Protein AF-A0A392Q0L7-F1 (afdb_monomer)

Secondary structure (DSSP, 8-state):
---S--TTSS---SB-HHHHTSPPPTTTTS---PPPB-SSS-HHHHHHHHHHHHHHTT--HHHHHHHGGGGB-HHHHHHHHHSPTT-B-SHHHHHHHHHHHHHHHHT---------PPP------------GGGHHHHSSSSS--

Sequence (145 aa):
HRSPWSDEDYPRGPLSRRIQGVPLPMGLEKQPPMEVYDGSSDPDKHLENIEAMLNYRGIQGEVKCKLFPTTLRKCAMNWYKSLPPKSINSWSDLCHQFTTHFTASRRQPKPRPQSKLPSKRRKSHFVTILSDSTLRLYKSEQMIG

Foldseek 3Di:
DDPPPDVPPDPQFQAAPVLVPDDADPPCPPVDPQAADALPDQLVVSLVSLCVVCVVVVHAFSNSVVCVLVRYDHVRVVVRRPHDRNQDHTSVSVSVVRCVVSVVVVPDDPPDPPDDDDDDDDDDDDDDDDDPVVVVVVPVVPPPD

pLDDT: mean 73.12, std 20.38, range [33.78, 95.81]

Organism: NCBI:txid97028

Structure (mmCIF, N/CA/C/O backbone):
data_AF-A0A392Q0L7-F1
#
_entry.id   AF-A0A392Q0L7-F1
#
loop_
_atom_site.group_PDB
_atom_site.id
_atom_site.type_symbol
_atom_site.label_atom_id
_atom_site.label_alt_id
_atom_site.label_comp_id
_atom_site.label_asym_id
_atom_site.label_entity_id
_atom_site.label_seq_id
_atom_site.pdbx_PDB_ins_code
_atom_site.Cartn_x
_atom_site.Cartn_y
_atom_site.Cartn_z
_atom_site.occupancy
_atom_site.B_iso_or_equiv
_atom_site.auth_seq_id
_atom_site.auth_comp_id
_atom_site.auth_asym_id
_atom_site.auth_atom_id
_atom_site.pdbx_PDB_model_num
ATOM 1 N N . HIS A 1 1 ? -28.743 17.419 -8.303 1.00 35.38 1 HIS A N 1
ATOM 2 C CA . HIS A 1 1 ? -27.277 17.238 -8.319 1.00 35.38 1 HIS A CA 1
ATOM 3 C C . HIS A 1 1 ? -26.966 15.903 -7.642 1.00 35.38 1 HIS A C 1
ATOM 5 O O . HIS A 1 1 ? -27.099 15.815 -6.429 1.00 35.38 1 HIS A O 1
ATOM 11 N N . ARG A 1 2 ? -26.677 14.834 -8.398 1.00 37.91 2 ARG A N 1
ATOM 12 C CA . ARG A 1 2 ? -26.257 13.536 -7.834 1.00 37.91 2 ARG A CA 1
ATOM 13 C C . ARG A 1 2 ? -24.742 13.477 -7.992 1.00 37.91 2 ARG A C 1
ATOM 15 O O . ARG A 1 2 ? -24.255 13.643 -9.107 1.00 37.91 2 ARG A O 1
ATOM 22 N N . SER A 1 3 ? -24.015 13.370 -6.884 1.00 33.78 3 SER A N 1
ATOM 23 C CA . SER A 1 3 ? -22.555 13.256 -6.914 1.00 33.78 3 SER A CA 1
ATOM 24 C C . SER A 1 3 ? -22.170 12.055 -7.799 1.00 33.78 3 SER A C 1
ATOM 26 O O . SER A 1 3 ? -22.769 10.992 -7.620 1.00 33.78 3 SER A O 1
ATOM 28 N N . PRO A 1 4 ? -21.221 12.183 -8.748 1.00 46.22 4 PRO A N 1
ATOM 29 C CA . PRO A 1 4 ? -20.812 11.082 -9.634 1.00 46.22 4 PRO A CA 1
ATOM 30 C C . PRO A 1 4 ? -20.218 9.878 -8.893 1.00 46.22 4 PRO A C 1
ATOM 32 O O . PRO A 1 4 ? -20.072 8.801 -9.459 1.00 46.22 4 PRO A O 1
ATOM 35 N N . TRP A 1 5 ? -19.901 10.050 -7.613 1.00 43.19 5 TRP A N 1
ATOM 36 C CA . TRP A 1 5 ? -19.412 9.015 -6.715 1.00 43.19 5 TRP A CA 1
ATOM 37 C C . TRP A 1 5 ? -20.605 8.372 -6.011 1.00 43.19 5 TRP A C 1
ATOM 39 O O . TRP A 1 5 ? -20.839 8.583 -4.826 1.00 43.19 5 TRP A O 1
ATOM 49 N N . SER A 1 6 ? -21.433 7.668 -6.780 1.00 39.81 6 SER A N 1
ATOM 50 C CA . SER A 1 6 ? -22.451 6.803 -6.187 1.00 39.81 6 SER A CA 1
ATOM 51 C C . SER A 1 6 ? -21.723 5.640 -5.508 1.00 39.81 6 SER A C 1
ATOM 53 O O . SER A 1 6 ? -21.007 4.899 -6.176 1.00 39.81 6 SER A O 1
ATOM 55 N N . ASP A 1 7 ? -21.899 5.496 -4.193 1.00 48.19 7 ASP A N 1
ATOM 56 C CA . ASP A 1 7 ? -21.337 4.441 -3.326 1.00 48.19 7 ASP A CA 1
ATOM 57 C C . ASP A 1 7 ? -21.691 2.992 -3.746 1.00 48.19 7 ASP A C 1
ATOM 59 O O . ASP A 1 7 ? -21.299 2.034 -3.084 1.00 48.19 7 ASP A O 1
ATOM 63 N N . GLU A 1 8 ? -22.410 2.802 -4.851 1.00 48.75 8 GLU A N 1
ATOM 64 C CA . GLU A 1 8 ? -23.075 1.545 -5.208 1.00 48.75 8 GLU A CA 1
ATOM 65 C C . GLU A 1 8 ? -22.301 0.656 -6.197 1.00 48.75 8 GLU A C 1
ATOM 67 O O . GLU A 1 8 ? -22.688 -0.490 -6.387 1.00 48.75 8 GLU A O 1
ATOM 72 N N . ASP A 1 9 ? -21.183 1.115 -6.774 1.00 43.97 9 ASP A N 1
ATOM 73 C CA . ASP A 1 9 ? -20.437 0.334 -7.785 1.00 43.97 9 ASP A CA 1
ATOM 74 C C . ASP A 1 9 ? -18.925 0.217 -7.534 1.00 43.97 9 ASP A C 1
ATOM 76 O O . ASP A 1 9 ? -18.191 -0.299 -8.380 1.00 43.97 9 ASP A O 1
ATOM 80 N N . TYR A 1 10 ? -18.413 0.635 -6.368 1.00 49.88 10 TYR A N 1
ATOM 81 C CA . TYR A 1 10 ? -17.047 0.246 -6.012 1.00 49.88 10 TYR A CA 1
ATOM 82 C C . TYR A 1 10 ? -17.073 -1.217 -5.550 1.00 49.88 10 TYR A C 1
ATOM 84 O O . TYR A 1 10 ? -17.628 -1.497 -4.480 1.00 49.88 10 TYR A O 1
ATOM 92 N N . PRO A 1 11 ? -16.479 -2.174 -6.296 1.00 54.62 11 PRO A N 1
ATOM 93 C CA . PRO A 1 11 ? -16.294 -3.518 -5.773 1.00 54.62 11 PRO A CA 1
ATOM 94 C C . PRO A 1 11 ? -15.613 -3.369 -4.421 1.00 54.62 11 PRO A C 1
ATOM 96 O O . PRO A 1 11 ? -14.603 -2.669 -4.320 1.00 54.62 11 PRO A O 1
ATOM 99 N N . ARG A 1 12 ? -16.229 -3.945 -3.377 1.00 68.44 12 ARG A N 1
ATOM 100 C CA . ARG A 1 12 ? -15.747 -3.879 -1.991 1.00 68.44 12 ARG A CA 1
ATOM 101 C C . ARG A 1 12 ? -14.224 -3.992 -2.009 1.00 68.44 12 ARG A C 1
ATOM 103 O O . ARG A 1 12 ? -13.713 -5.059 -2.330 1.00 68.44 12 ARG A O 1
ATOM 110 N N . GLY A 1 13 ? -13.528 -2.886 -1.741 1.00 82.69 13 GLY A N 1
ATOM 111 C CA . GLY A 1 13 ? -12.075 -2.834 -1.872 1.00 82.69 13 GLY A CA 1
ATOM 112 C C . GLY A 1 13 ? -11.388 -3.888 -0.996 1.00 82.69 13 GLY A C 1
ATOM 113 O O . GLY A 1 13 ? -12.027 -4.525 -0.149 1.00 82.69 13 GLY A O 1
ATOM 114 N N . PRO A 1 14 ? -10.069 -4.068 -1.136 1.00 90.81 14 PRO A N 1
ATOM 115 C CA . PRO A 1 14 ? -9.363 -5.120 -0.409 1.00 90.81 14 PRO A CA 1
ATOM 116 C C . PRO A 1 14 ? -9.354 -4.902 1.110 1.00 90.81 14 PRO A C 1
ATOM 118 O O . PRO A 1 14 ? -9.134 -5.838 1.870 1.00 90.81 14 PRO A O 1
ATOM 121 N N . LEU A 1 15 ? -9.657 -3.692 1.585 1.00 91.75 15 LEU A N 1
ATOM 122 C CA . LEU A 1 15 ? -9.783 -3.391 3.010 1.00 91.75 15 LEU A CA 1
ATOM 123 C C . LEU A 1 15 ? -11.046 -4.008 3.623 1.00 91.75 15 LEU A C 1
ATOM 125 O O . LEU A 1 15 ? -12.146 -3.891 3.081 1.00 91.75 15 LEU A O 1
ATOM 129 N N . SER A 1 16 ? -10.903 -4.605 4.804 1.00 91.75 16 SER A N 1
ATOM 130 C CA . SER A 1 16 ? -12.027 -5.068 5.622 1.00 91.75 16 SER A CA 1
ATOM 131 C C . SER A 1 16 ? -12.945 -3.920 6.073 1.00 91.75 16 SER A C 1
ATOM 133 O O . SER A 1 16 ? -12.534 -2.761 6.165 1.00 91.75 16 SER A O 1
ATOM 135 N N . ARG A 1 17 ? -14.198 -4.247 6.432 1.00 88.31 17 ARG A N 1
ATOM 136 C CA . ARG A 1 17 ? -15.181 -3.260 6.929 1.00 88.31 17 ARG A CA 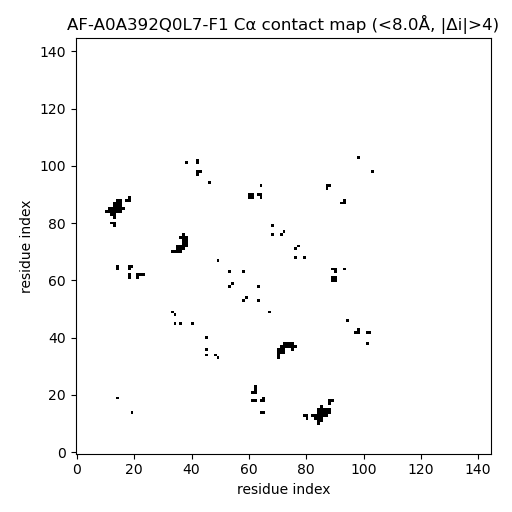1
ATOM 137 C C . ARG A 1 17 ? -14.668 -2.508 8.165 1.00 88.31 17 ARG A C 1
ATOM 139 O O . ARG A 1 17 ? -14.923 -1.314 8.285 1.00 88.31 17 ARG A O 1
ATOM 146 N N . ARG A 1 18 ? -13.921 -3.194 9.044 1.00 89.19 18 ARG A N 1
ATOM 147 C CA . ARG A 1 18 ? -13.316 -2.596 10.245 1.00 89.19 18 ARG A CA 1
ATOM 148 C C . ARG A 1 18 ? -12.392 -1.442 9.871 1.00 89.19 18 ARG A C 1
ATOM 150 O O . ARG A 1 18 ? -12.534 -0.363 10.421 1.00 89.19 18 ARG A O 1
ATOM 157 N N . ILE A 1 19 ? -11.508 -1.658 8.897 1.00 89.88 19 ILE A N 1
ATOM 158 C CA . ILE A 1 19 ? -10.567 -0.637 8.423 1.00 89.88 19 ILE A CA 1
ATOM 159 C C . ILE A 1 19 ? -11.304 0.482 7.681 1.00 89.88 19 ILE A C 1
ATOM 161 O O . ILE A 1 19 ? -11.025 1.655 7.911 1.00 89.88 19 ILE A O 1
ATOM 165 N N . GLN A 1 20 ? -12.258 0.143 6.807 1.00 86.81 20 GLN A N 1
ATOM 166 C CA . GLN A 1 20 ? -13.009 1.136 6.028 1.00 86.81 20 GLN A CA 1
ATOM 167 C C . GLN A 1 20 ? -13.715 2.161 6.927 1.00 86.81 20 GLN A C 1
ATOM 169 O O . GLN A 1 20 ? -13.631 3.362 6.655 1.00 86.81 20 GLN A O 1
ATOM 174 N N . GLY A 1 21 ? -14.329 1.688 8.018 1.00 84.81 21 GLY A N 1
ATOM 175 C CA . GLY A 1 21 ? -15.070 2.509 8.977 1.00 84.81 21 GLY A CA 1
ATOM 176 C C . GLY A 1 21 ? -14.219 3.402 9.884 1.00 84.81 21 GLY A C 1
ATOM 177 O O . GLY A 1 21 ? -14.783 4.241 10.580 1.00 84.81 21 GLY A O 1
ATOM 178 N N . VAL A 1 22 ? -12.886 3.267 9.891 1.00 86.56 22 VAL A N 1
ATOM 179 C CA . VAL A 1 22 ? -12.025 4.133 10.712 1.00 86.56 22 VAL A CA 1
ATOM 180 C C . VAL A 1 22 ? -11.987 5.545 10.116 1.00 86.56 22 VAL A C 1
ATOM 182 O O . VAL A 1 22 ? -11.638 5.692 8.936 1.00 86.56 22 VAL A O 1
ATOM 185 N N . PRO A 1 23 ? -12.305 6.599 10.890 1.00 82.44 23 PRO A N 1
ATOM 186 C CA . PRO A 1 23 ? -12.194 7.968 10.404 1.00 82.44 23 PRO A CA 1
ATOM 187 C C . PRO A 1 23 ? -10.733 8.292 10.073 1.00 82.44 23 PRO A C 1
ATOM 189 O O . PRO A 1 23 ? -9.815 7.935 10.811 1.00 82.44 23 PRO A O 1
ATOM 192 N N . LEU A 1 24 ? -10.505 8.956 8.938 1.00 79.69 24 LEU A N 1
ATOM 193 C CA . LEU A 1 24 ? -9.181 9.497 8.640 1.00 79.69 24 LEU A CA 1
ATOM 194 C C . LEU A 1 24 ? -8.948 10.727 9.532 1.00 79.69 24 LEU A C 1
ATOM 196 O O . LEU A 1 24 ? -9.859 11.547 9.655 1.00 79.69 24 LEU A O 1
ATOM 200 N N . PRO A 1 25 ? -7.765 10.880 10.148 1.00 71.56 25 PRO A N 1
ATOM 201 C CA . PRO A 1 25 ? -7.467 12.065 10.935 1.00 71.56 25 PRO A CA 1
ATOM 202 C C . PRO A 1 25 ? -7.496 13.312 10.043 1.00 71.56 25 PRO A C 1
ATOM 204 O O . PRO A 1 25 ? -6.907 13.337 8.958 1.00 71.56 25 PRO A O 1
ATOM 207 N N . MET A 1 26 ? -8.194 14.346 10.512 1.00 61.78 26 MET A N 1
ATOM 208 C CA . MET A 1 26 ? -8.225 15.659 9.868 1.00 61.78 26 MET A CA 1
ATOM 209 C C . MET A 1 26 ? -6.818 16.279 9.934 1.00 61.78 26 MET A C 1
ATOM 211 O O . MET A 1 26 ? -6.184 16.241 10.985 1.00 61.78 26 MET A O 1
ATOM 215 N N . GLY A 1 27 ? -6.304 16.809 8.816 1.00 62.62 27 GLY A N 1
ATOM 216 C CA . GLY A 1 27 ? -4.961 17.418 8.748 1.00 62.62 27 GLY A CA 1
ATOM 217 C C . GLY A 1 27 ? -3.919 16.687 7.887 1.00 62.62 27 GLY A C 1
ATOM 218 O O . GLY A 1 27 ? -2.777 17.132 7.800 1.00 62.62 27 GLY A O 1
ATOM 219 N N . LEU A 1 28 ? -4.291 15.613 7.182 1.00 60.34 28 LEU A N 1
ATOM 220 C CA . LEU A 1 28 ? -3.469 15.011 6.114 1.00 60.34 28 LEU A CA 1
ATOM 221 C C . LEU A 1 28 ? -3.576 15.756 4.766 1.00 60.34 28 LEU A C 1
ATOM 223 O O . LEU A 1 28 ? -3.214 15.210 3.726 1.00 60.34 28 LEU A O 1
ATOM 227 N N . GLU A 1 29 ? -4.073 16.995 4.769 1.00 53.44 29 GLU A N 1
ATOM 228 C CA . GLU A 1 29 ? -4.323 17.804 3.564 1.00 53.44 29 GLU A CA 1
ATOM 229 C C . GLU A 1 29 ? -3.066 18.044 2.727 1.00 53.44 29 GLU A C 1
ATOM 231 O O . GLU A 1 29 ? -3.126 18.137 1.504 1.00 53.44 29 GLU A O 1
ATOM 236 N N . LYS A 1 30 ? -1.903 18.069 3.379 1.00 53.66 30 LYS A N 1
ATOM 237 C CA . LYS A 1 30 ? -0.619 17.923 2.705 1.00 53.66 30 LYS A CA 1
ATOM 238 C C . LYS A 1 30 ? -0.172 16.494 2.927 1.00 53.66 30 LYS A C 1
ATOM 240 O O . LYS A 1 30 ? 0.423 16.193 3.964 1.00 53.66 30 LYS A O 1
ATOM 245 N N . GLN A 1 31 ? -0.473 15.618 1.965 1.00 53.66 31 GLN A N 1
ATOM 246 C CA . GLN A 1 31 ? 0.221 14.339 1.882 1.00 53.66 31 GLN A CA 1
ATOM 247 C C . GLN A 1 31 ? 1.713 14.657 2.030 1.00 53.66 31 GLN A C 1
ATOM 249 O O . GLN A 1 31 ? 2.229 15.456 1.240 1.00 53.66 31 GLN A O 1
ATOM 254 N N . PRO A 1 32 ? 2.413 14.124 3.051 1.00 56.97 32 PRO A N 1
ATOM 255 C CA . PRO A 1 32 ? 3.862 14.193 3.033 1.00 56.97 32 PRO A CA 1
ATOM 256 C C . PRO A 1 32 ? 4.333 13.647 1.680 1.00 56.97 32 PRO A C 1
ATOM 258 O O . PRO A 1 32 ? 3.621 12.816 1.104 1.00 56.97 32 PRO A O 1
ATOM 261 N N . PRO A 1 33 ? 5.474 14.104 1.145 1.00 62.44 33 PRO A N 1
ATOM 262 C CA . PRO A 1 33 ? 6.074 13.492 -0.031 1.00 62.44 33 PRO A CA 1
ATOM 263 C C . PRO A 1 33 ? 6.456 12.052 0.329 1.00 62.44 33 PRO A C 1
ATOM 265 O O . PRO A 1 33 ? 7.582 11.760 0.713 1.00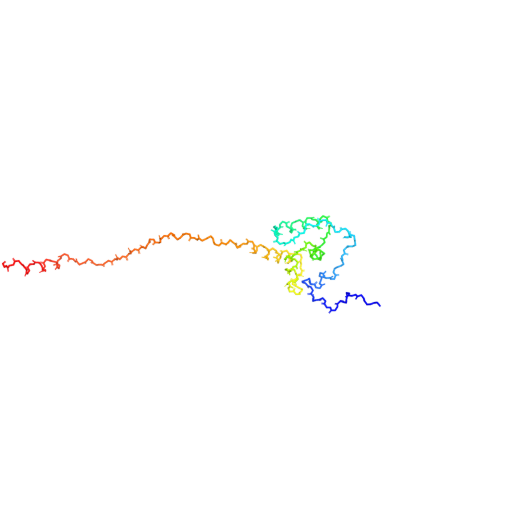 62.44 33 PRO A O 1
ATOM 268 N N . MET A 1 34 ? 5.467 11.162 0.304 1.00 71.00 34 MET A N 1
ATOM 269 C CA . MET A 1 34 ? 5.651 9.738 0.469 1.00 71.00 34 MET A CA 1
ATOM 270 C C . MET A 1 34 ? 6.313 9.285 -0.813 1.00 71.00 34 MET A C 1
ATOM 272 O O . MET A 1 34 ? 5.830 9.612 -1.904 1.00 71.00 34 MET A O 1
ATOM 276 N N . GLU A 1 35 ? 7.414 8.552 -0.687 1.00 79.12 35 GLU A N 1
ATOM 277 C CA . GLU A 1 35 ? 8.001 7.922 -1.854 1.00 79.12 35 GLU A CA 1
ATOM 278 C C . GLU A 1 35 ? 6.941 7.079 -2.553 1.00 79.12 35 GLU A C 1
ATOM 280 O O . GLU A 1 35 ? 6.144 6.364 -1.941 1.00 79.12 35 GLU A O 1
ATOM 285 N N . VAL A 1 36 ? 6.897 7.243 -3.866 1.00 89.31 36 VAL A N 1
ATOM 286 C CA . VAL A 1 36 ? 5.966 6.522 -4.706 1.00 89.31 36 VAL A CA 1
ATOM 287 C C . VAL A 1 36 ? 6.604 5.199 -5.089 1.00 89.31 36 VAL A C 1
ATOM 289 O O . VAL A 1 36 ? 7.671 5.172 -5.699 1.00 89.31 36 VAL A O 1
ATOM 292 N N . TYR A 1 37 ? 5.911 4.106 -4.799 1.00 92.19 37 TYR A N 1
ATOM 293 C CA . TYR A 1 37 ? 6.319 2.773 -5.200 1.00 92.19 37 TYR A CA 1
ATOM 294 C C . TYR A 1 37 ? 5.657 2.384 -6.513 1.00 92.19 37 TYR A C 1
ATOM 296 O O . TYR A 1 37 ? 4.431 2.262 -6.610 1.00 92.19 37 TYR A O 1
ATOM 304 N N . ASP A 1 38 ? 6.477 2.172 -7.535 1.00 89.94 38 ASP A N 1
ATOM 305 C CA . ASP A 1 38 ? 6.022 1.756 -8.857 1.00 89.94 38 ASP A CA 1
ATOM 306 C C . ASP A 1 38 ? 6.295 0.278 -9.165 1.00 89.94 38 ASP A C 1
ATOM 308 O O . ASP A 1 38 ? 6.008 -0.151 -10.279 1.00 89.94 38 ASP A O 1
ATOM 312 N N . GLY A 1 39 ? 6.807 -0.484 -8.187 1.00 88.69 39 GLY A N 1
ATOM 313 C CA . GLY A 1 39 ? 7.147 -1.905 -8.317 1.00 88.69 39 GLY A CA 1
ATOM 314 C C . GLY A 1 39 ? 8.611 -2.209 -8.630 1.00 88.69 39 GLY A C 1
ATOM 315 O O . GLY A 1 39 ? 8.961 -3.383 -8.723 1.00 88.69 39 GLY A O 1
ATOM 316 N N . SER A 1 40 ? 9.456 -1.190 -8.822 1.00 86.25 40 SER A N 1
ATOM 317 C CA . SER A 1 40 ? 10.862 -1.375 -9.218 1.00 86.25 40 SER A CA 1
ATOM 318 C C . SER A 1 40 ? 11.862 -1.358 -8.058 1.00 86.25 40 SER A C 1
ATOM 320 O O . SER A 1 40 ? 12.909 -2.001 -8.143 1.00 86.25 40 SER A O 1
ATOM 322 N N . SER A 1 41 ? 11.555 -0.634 -6.980 1.00 87.50 41 SER A N 1
ATOM 323 C CA . SER A 1 41 ? 12.430 -0.500 -5.815 1.00 87.50 41 SER A CA 1
ATOM 324 C C . SER A 1 41 ? 12.214 -1.621 -4.795 1.00 87.50 41 SER A C 1
ATOM 326 O O . SER A 1 41 ? 11.378 -2.515 -4.970 1.00 87.50 41 SER A O 1
ATOM 328 N N . ASP A 1 42 ? 13.007 -1.604 -3.725 1.00 89.50 42 ASP A N 1
ATOM 329 C CA . ASP A 1 42 ? 12.899 -2.594 -2.663 1.00 89.50 42 ASP A CA 1
ATOM 330 C C . ASP A 1 42 ? 11.584 -2.440 -1.869 1.00 89.50 42 ASP A C 1
ATOM 332 O O . ASP A 1 42 ? 11.380 -1.384 -1.263 1.00 89.50 42 ASP A O 1
ATOM 336 N N . PRO A 1 43 ? 10.685 -3.449 -1.868 1.00 91.94 43 PRO A N 1
ATOM 337 C CA . PRO A 1 43 ? 9.439 -3.389 -1.116 1.00 91.94 43 PRO A CA 1
ATOM 338 C C . PRO A 1 43 ? 9.665 -3.300 0.398 1.00 91.94 43 PRO A C 1
ATOM 340 O O . PRO A 1 43 ? 8.881 -2.629 1.064 1.00 91.94 43 PRO A O 1
ATOM 343 N N . ASP A 1 44 ? 10.722 -3.914 0.940 1.00 91.75 44 ASP A N 1
ATOM 344 C CA . ASP A 1 44 ? 10.998 -3.878 2.380 1.00 91.75 44 ASP A CA 1
ATOM 345 C C . ASP A 1 44 ? 11.402 -2.457 2.797 1.00 91.75 44 ASP A C 1
ATOM 347 O O . ASP A 1 44 ? 10.812 -1.875 3.706 1.00 91.75 44 ASP A O 1
ATOM 351 N N . LYS A 1 45 ? 12.294 -1.825 2.023 1.00 91.12 45 LYS A N 1
ATOM 352 C CA . LYS A 1 45 ? 12.691 -0.424 2.239 1.00 91.12 45 LYS A CA 1
ATOM 353 C C . LYS A 1 45 ? 11.519 0.550 2.086 1.00 91.12 45 LYS A C 1
ATOM 355 O O . LYS A 1 45 ? 11.409 1.520 2.832 1.00 91.12 45 LYS A O 1
ATOM 360 N N . HIS A 1 46 ? 10.629 0.299 1.123 1.00 92.56 46 HIS A N 1
ATOM 361 C CA . HIS A 1 46 ? 9.415 1.102 0.948 1.00 92.56 46 HIS A CA 1
ATOM 362 C C . HIS A 1 46 ? 8.499 1.021 2.177 1.00 92.56 46 HIS A C 1
ATOM 364 O O . HIS A 1 46 ? 7.991 2.044 2.641 1.00 92.56 46 HIS A O 1
ATOM 370 N N . LEU A 1 47 ? 8.316 -0.179 2.740 1.00 93.19 47 LEU A N 1
ATOM 371 C CA . LEU A 1 47 ? 7.534 -0.368 3.962 1.00 93.19 47 LEU A CA 1
ATOM 372 C C . LEU A 1 47 ? 8.172 0.316 5.170 1.00 93.19 47 LEU A C 1
ATOM 374 O O . LEU A 1 47 ? 7.457 1.001 5.899 1.00 93.19 47 LEU A O 1
ATOM 378 N N . GLU A 1 48 ? 9.489 0.192 5.350 1.00 92.25 48 GLU A N 1
ATOM 379 C CA . GLU A 1 48 ? 10.227 0.876 6.421 1.00 92.25 48 GLU A CA 1
ATOM 380 C C . GLU A 1 48 ? 10.040 2.399 6.354 1.00 92.25 48 GLU A C 1
ATOM 382 O O . GLU A 1 48 ? 9.750 3.039 7.368 1.00 92.25 48 GLU A O 1
ATOM 387 N N . ASN A 1 49 ? 10.120 2.982 5.152 1.00 90.81 49 ASN A N 1
ATOM 388 C CA . ASN A 1 49 ? 9.924 4.418 4.941 1.00 90.81 49 ASN A CA 1
ATOM 389 C C . ASN A 1 49 ? 8.498 4.867 5.300 1.00 90.81 49 ASN A C 1
ATOM 391 O O . ASN A 1 49 ? 8.311 5.879 5.985 1.00 90.81 49 ASN A O 1
ATOM 395 N N . ILE A 1 50 ? 7.478 4.113 4.870 1.00 89.75 50 ILE A N 1
ATOM 396 C CA . ILE A 1 50 ? 6.082 4.398 5.235 1.00 89.75 50 ILE A CA 1
ATOM 397 C C . ILE A 1 50 ? 5.881 4.259 6.741 1.00 89.75 50 ILE A C 1
ATOM 399 O O . ILE A 1 50 ? 5.240 5.112 7.360 1.00 89.75 50 ILE A O 1
ATOM 403 N N . GLU A 1 51 ? 6.419 3.199 7.334 1.00 91.44 51 GLU A N 1
ATOM 404 C CA . GLU A 1 51 ? 6.288 2.920 8.755 1.00 91.44 51 GLU A CA 1
ATOM 405 C C . GLU A 1 51 ? 6.903 4.036 9.599 1.00 91.44 51 GLU A C 1
ATOM 407 O O . GLU A 1 51 ? 6.216 4.580 10.463 1.00 91.44 51 GLU A O 1
ATOM 412 N N . ALA A 1 52 ? 8.136 4.448 9.304 1.00 90.12 52 ALA A N 1
ATOM 413 C CA . ALA A 1 52 ? 8.810 5.536 10.005 1.00 90.12 52 ALA A CA 1
ATOM 414 C C . ALA A 1 52 ? 8.006 6.846 9.942 1.00 90.12 52 ALA A C 1
ATOM 416 O O . ALA A 1 52 ? 7.753 7.487 10.964 1.00 90.12 52 ALA A O 1
ATOM 417 N N . MET A 1 53 ? 7.537 7.217 8.750 1.00 87.56 53 MET A N 1
ATOM 418 C CA . MET A 1 53 ? 6.786 8.452 8.525 1.00 87.56 53 MET A CA 1
ATOM 419 C C . MET A 1 53 ? 5.417 8.459 9.219 1.00 87.56 53 MET A C 1
ATOM 421 O O . MET A 1 53 ? 5.015 9.475 9.792 1.00 87.56 53 MET A O 1
ATOM 425 N N . LEU A 1 54 ? 4.674 7.354 9.145 1.00 88.06 54 LEU A N 1
ATOM 426 C CA . LEU A 1 54 ? 3.346 7.259 9.750 1.00 88.06 54 LEU A CA 1
ATOM 427 C C . LEU A 1 54 ? 3.434 7.094 11.272 1.00 88.06 54 LEU A C 1
ATOM 429 O O . LEU A 1 54 ? 2.610 7.671 11.984 1.00 88.06 54 LEU A O 1
ATOM 433 N N . ASN A 1 55 ? 4.461 6.407 11.780 1.00 89.88 55 ASN A N 1
ATOM 434 C CA . ASN A 1 55 ? 4.740 6.323 13.215 1.00 89.88 55 ASN A CA 1
ATOM 435 C C . ASN A 1 55 ? 5.111 7.686 13.798 1.00 89.88 55 ASN A C 1
ATOM 437 O O . ASN A 1 55 ? 4.585 8.052 14.846 1.00 89.88 55 ASN A O 1
ATOM 441 N N . TYR A 1 56 ? 5.939 8.471 13.099 1.00 87.19 56 TYR A N 1
ATOM 442 C CA . TYR A 1 56 ? 6.273 9.839 13.508 1.00 87.19 56 TYR A CA 1
ATOM 443 C C . TYR A 1 56 ? 5.025 10.721 13.682 1.00 87.19 56 TYR A C 1
ATOM 445 O O . TYR A 1 56 ? 4.977 11.580 14.557 1.00 87.19 56 TYR A O 1
ATOM 453 N N . ARG A 1 57 ? 3.979 10.480 12.882 1.00 84.12 57 ARG A N 1
ATOM 454 C CA . ARG A 1 57 ? 2.691 11.188 12.956 1.00 84.12 57 ARG A CA 1
ATOM 455 C C . ARG A 1 57 ? 1.675 10.545 13.912 1.00 84.12 57 ARG A C 1
ATOM 457 O O . ARG A 1 57 ? 0.530 10.986 13.942 1.00 84.12 57 ARG A O 1
ATOM 464 N N . GLY A 1 58 ? 2.050 9.500 14.654 1.00 86.06 58 GLY A N 1
ATOM 465 C CA . GLY A 1 58 ? 1.159 8.804 15.591 1.00 86.06 58 GLY A CA 1
ATOM 466 C C . GLY A 1 58 ? 0.004 8.045 14.924 1.00 86.06 58 GLY A C 1
ATOM 467 O O . GLY A 1 58 ? -1.040 7.824 15.540 1.00 86.06 58 GLY A O 1
ATOM 468 N N . ILE A 1 59 ? 0.156 7.666 13.652 1.00 88.19 59 ILE A N 1
ATOM 469 C CA . ILE A 1 59 ? -0.915 7.063 12.856 1.00 88.19 59 ILE A CA 1
ATOM 470 C C . ILE A 1 59 ? -1.066 5.571 13.176 1.00 88.19 59 ILE A C 1
ATOM 472 O O . ILE A 1 59 ? -0.125 4.786 13.057 1.00 88.19 59 ILE A O 1
ATOM 476 N N . GLN A 1 60 ? -2.291 5.175 13.523 1.00 89.50 60 GLN A N 1
ATOM 477 C CA . GLN A 1 60 ? -2.659 3.799 13.868 1.00 89.50 60 GLN A CA 1
ATOM 478 C C . GLN A 1 60 ? -2.704 2.870 12.646 1.00 89.50 60 GLN A C 1
ATOM 480 O O . GLN A 1 60 ? -2.950 3.315 11.523 1.00 89.50 60 GLN A O 1
ATOM 485 N N . GLY A 1 61 ? -2.512 1.565 12.868 1.00 90.00 61 GLY A N 1
ATOM 486 C CA . GLY A 1 61 ? -2.374 0.550 11.814 1.00 90.00 61 GLY A CA 1
ATOM 487 C C . GLY A 1 61 ? -3.524 0.509 10.799 1.00 90.00 61 GLY A C 1
ATOM 488 O O . GLY A 1 61 ? -3.286 0.399 9.596 1.00 90.00 61 GLY A O 1
ATOM 489 N N . GLU A 1 62 ? -4.770 0.664 11.241 1.00 91.56 62 GLU A N 1
ATOM 490 C CA . GLU A 1 62 ? -5.936 0.735 10.354 1.00 91.56 62 GLU A CA 1
ATOM 491 C C . GLU A 1 62 ? -5.867 1.950 9.422 1.00 91.56 62 GLU A C 1
ATOM 493 O O . GLU A 1 62 ? -6.130 1.841 8.224 1.00 91.56 62 GLU A O 1
ATOM 498 N N . VAL A 1 63 ? -5.459 3.106 9.948 1.00 89.44 63 VAL A N 1
ATOM 499 C CA . VAL A 1 63 ? -5.282 4.319 9.144 1.00 89.44 63 VAL A CA 1
ATOM 500 C C . VAL A 1 63 ? -4.101 4.148 8.185 1.00 89.44 63 VAL A C 1
ATOM 502 O O . VAL A 1 63 ? -4.219 4.539 7.024 1.00 89.44 63 VAL A O 1
ATOM 505 N N . LYS A 1 64 ? -3.011 3.480 8.599 1.00 91.44 64 LYS A N 1
ATOM 506 C CA . LYS A 1 64 ? -1.898 3.132 7.693 1.00 91.44 64 LYS A CA 1
ATOM 507 C C . LYS A 1 64 ? -2.395 2.347 6.474 1.00 91.44 64 LYS A C 1
ATOM 509 O O . LYS A 1 64 ? -2.025 2.671 5.348 1.00 91.44 64 LYS A O 1
ATOM 514 N N . CYS A 1 65 ? -3.308 1.392 6.669 1.00 92.94 65 CYS A N 1
ATOM 515 C CA . CYS A 1 65 ? -3.900 0.616 5.572 1.00 92.94 65 CYS A CA 1
ATOM 516 C C . CYS A 1 65 ? -4.691 1.477 4.577 1.00 92.94 65 CYS A C 1
ATOM 518 O O . CYS A 1 65 ? -4.702 1.176 3.384 1.00 92.94 65 CYS A O 1
ATOM 520 N N . LYS A 1 66 ? -5.352 2.542 5.050 1.00 89.50 66 LYS A N 1
ATOM 521 C CA . LYS A 1 66 ? -6.089 3.484 4.190 1.00 89.50 66 LYS A CA 1
ATOM 522 C C . LYS A 1 66 ? -5.162 4.420 3.416 1.00 89.50 66 LYS A C 1
ATOM 524 O O . LYS A 1 66 ? -5.513 4.838 2.318 1.00 89.50 66 LYS A O 1
ATOM 529 N N . LEU A 1 67 ? -4.000 4.749 3.979 1.00 88.19 67 LEU A N 1
ATOM 530 C CA . LEU A 1 67 ? -3.024 5.645 3.355 1.00 88.19 67 LEU A CA 1
ATOM 531 C C . LEU A 1 67 ? -2.094 4.919 2.388 1.00 88.19 67 LEU A C 1
ATOM 533 O O . LEU A 1 67 ? -1.698 5.489 1.381 1.00 88.19 67 LEU A O 1
ATOM 537 N N . PHE A 1 68 ? -1.784 3.650 2.633 1.00 91.56 68 PHE A N 1
ATOM 538 C CA . PHE A 1 68 ? -0.867 2.887 1.790 1.00 91.56 68 PHE A CA 1
ATOM 539 C C . PHE A 1 68 ? -1.138 2.971 0.278 1.00 91.56 68 PHE A C 1
ATOM 541 O O . PHE A 1 68 ? -0.187 3.224 -0.467 1.00 91.56 68 PHE A O 1
ATOM 548 N N . PRO A 1 69 ? -2.388 2.854 -0.218 1.00 90.69 69 PRO A N 1
ATOM 549 C CA .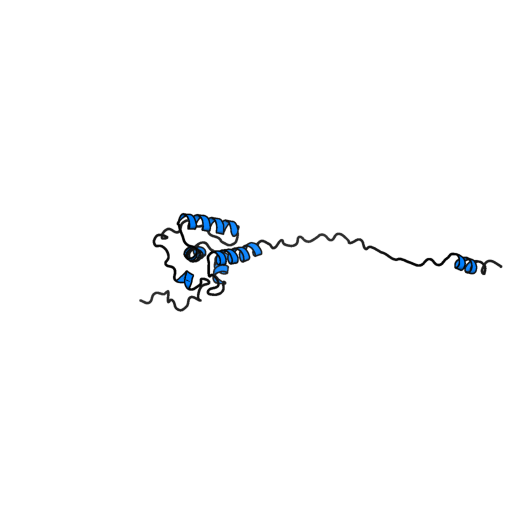 PRO A 1 69 ? -2.659 2.897 -1.654 1.00 90.69 69 PRO A CA 1
ATOM 550 C C . PRO A 1 69 ? -2.253 4.225 -2.299 1.00 90.69 69 PRO A C 1
ATOM 552 O O . PRO A 1 69 ? -1.947 4.256 -3.490 1.00 90.69 69 PRO A O 1
ATOM 555 N N . THR A 1 70 ? -2.192 5.325 -1.537 1.00 87.62 70 THR A N 1
ATOM 556 C CA . THR A 1 70 ? -1.788 6.630 -2.079 1.00 87.62 70 THR A CA 1
ATOM 557 C C . THR A 1 70 ? -0.315 6.658 -2.481 1.00 87.62 70 THR A C 1
ATOM 559 O O . THR A 1 70 ? 0.051 7.438 -3.362 1.00 87.62 70 THR A O 1
ATOM 562 N N . THR A 1 71 ? 0.498 5.772 -1.898 1.00 89.94 71 THR A N 1
ATOM 563 C CA . THR A 1 71 ? 1.932 5.604 -2.188 1.00 89.94 71 THR A CA 1
ATOM 564 C C . THR A 1 71 ? 2.204 4.729 -3.411 1.00 89.94 71 THR A C 1
ATOM 566 O O . THR A 1 71 ? 3.332 4.670 -3.879 1.00 89.94 71 THR A O 1
ATOM 569 N N . LEU A 1 72 ? 1.192 4.058 -3.970 1.00 92.19 72 LEU A N 1
ATOM 570 C CA . LEU A 1 72 ? 1.383 3.107 -5.064 1.00 92.19 72 LEU A CA 1
ATOM 571 C C . LEU A 1 72 ? 1.121 3.742 -6.430 1.00 92.19 72 LEU A C 1
ATOM 573 O O . LEU A 1 72 ? 0.187 4.533 -6.607 1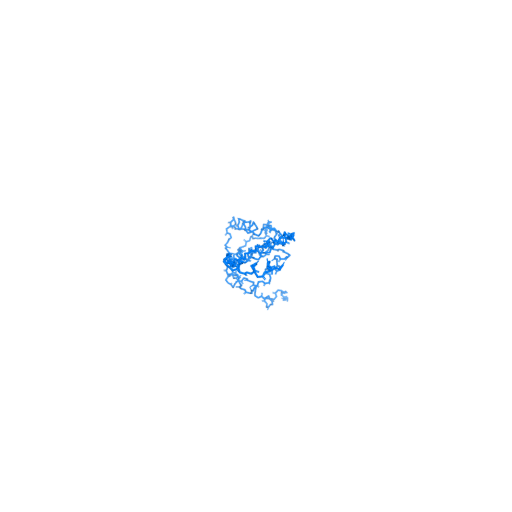.00 92.19 72 LEU A O 1
ATOM 577 N N . ARG A 1 73 ? 1.893 3.339 -7.440 1.00 90.69 73 ARG A N 1
ATOM 578 C CA . ARG A 1 73 ? 1.647 3.653 -8.857 1.00 90.69 73 ARG A CA 1
ATOM 579 C C . ARG A 1 73 ? 1.889 2.432 -9.743 1.00 90.69 73 ARG A C 1
ATOM 581 O O . ARG A 1 73 ? 2.390 1.406 -9.294 1.00 90.69 73 ARG A O 1
ATOM 588 N N . LYS A 1 74 ? 1.503 2.552 -11.018 1.00 92.25 74 LYS A N 1
ATOM 589 C CA . LYS A 1 74 ? 1.732 1.550 -12.074 1.00 92.25 74 LYS A CA 1
ATOM 590 C C . LYS A 1 74 ? 1.360 0.126 -11.622 1.00 92.25 74 LYS A C 1
ATOM 592 O O . LYS A 1 74 ? 0.233 -0.097 -11.179 1.00 92.25 74 LYS A O 1
ATOM 597 N N . CYS A 1 75 ? 2.285 -0.832 -11.722 1.00 91.25 75 CYS A N 1
ATOM 598 C CA . CYS A 1 75 ? 2.019 -2.232 -11.407 1.00 91.25 75 CYS A CA 1
ATOM 599 C C . CYS A 1 75 ? 1.704 -2.456 -9.921 1.00 91.25 75 CYS A C 1
ATOM 601 O O . CYS A 1 75 ? 0.912 -3.343 -9.615 1.00 91.25 75 CYS A O 1
ATOM 603 N N . ALA A 1 76 ? 2.211 -1.617 -9.014 1.00 92.88 76 ALA A N 1
ATOM 604 C CA . ALA A 1 76 ? 1.870 -1.693 -7.597 1.00 92.88 76 ALA A CA 1
ATOM 605 C C . ALA A 1 76 ? 0.410 -1.321 -7.323 1.00 92.88 76 ALA A C 1
ATOM 607 O O . ALA A 1 76 ? -0.281 -2.009 -6.574 1.00 92.88 76 ALA A O 1
ATOM 608 N N . MET A 1 77 ? -0.099 -0.287 -7.997 1.00 93.44 77 MET A N 1
ATOM 609 C CA . MET A 1 77 ? -1.521 0.057 -7.924 1.00 93.44 77 MET A CA 1
ATOM 610 C C . MET A 1 77 ? -2.400 -1.034 -8.555 1.00 93.44 77 MET A C 1
ATOM 612 O O . MET A 1 77 ? -3.460 -1.354 -8.023 1.00 93.44 77 MET A O 1
ATOM 616 N N . ASN A 1 78 ? -1.960 -1.632 -9.665 1.00 92.31 78 ASN A N 1
ATOM 617 C CA . ASN A 1 78 ? -2.697 -2.726 -10.306 1.00 92.31 78 ASN A CA 1
ATOM 618 C C . ASN A 1 78 ? -2.781 -3.963 -9.406 1.00 92.31 78 ASN A C 1
ATOM 620 O O . ASN A 1 78 ? -3.860 -4.531 -9.274 1.00 92.31 78 ASN A O 1
ATOM 624 N N . TRP A 1 79 ? -1.679 -4.328 -8.744 1.00 94.44 79 TRP A N 1
ATOM 625 C CA . TRP A 1 79 ? -1.665 -5.395 -7.743 1.00 94.44 79 TRP A CA 1
ATOM 626 C C . TRP A 1 79 ? -2.654 -5.116 -6.609 1.00 94.44 79 TRP A C 1
ATOM 628 O O . TRP A 1 79 ? -3.463 -5.973 -6.270 1.00 94.44 79 TRP A O 1
ATOM 638 N N . TYR A 1 80 ? -2.651 -3.900 -6.057 1.00 93.81 80 TYR A N 1
ATOM 639 C CA . TYR A 1 80 ? -3.572 -3.552 -4.975 1.00 93.81 80 TYR A CA 1
ATOM 640 C C . TYR A 1 80 ? -5.041 -3.693 -5.402 1.00 93.81 80 TYR A C 1
ATOM 642 O O . TYR A 1 80 ? -5.867 -4.201 -4.647 1.00 93.81 80 TYR A O 1
ATOM 650 N N . LYS A 1 81 ? -5.365 -3.287 -6.637 1.00 91.00 81 LYS A N 1
ATOM 651 C CA . LYS A 1 81 ? -6.710 -3.431 -7.216 1.00 91.00 81 LYS A CA 1
ATOM 652 C C . LYS A 1 81 ? -7.091 -4.879 -7.534 1.00 91.00 81 LYS A C 1
ATOM 654 O O . LYS A 1 81 ? -8.281 -5.160 -7.614 1.00 91.00 81 LYS A O 1
ATOM 659 N N . SER A 1 82 ? -6.123 -5.779 -7.728 1.00 92.31 82 SER A N 1
ATOM 660 C CA . SER A 1 82 ? -6.385 -7.197 -8.005 1.00 92.31 82 SER A CA 1
ATOM 661 C C . SER A 1 82 ? -6.546 -8.047 -6.743 1.00 92.31 82 SER A C 1
ATOM 663 O O . SER A 1 82 ? -6.811 -9.243 -6.847 1.00 92.31 82 SER A O 1
ATOM 665 N N . LEU A 1 83 ? -6.363 -7.466 -5.555 1.00 92.94 83 LEU A N 1
ATOM 666 C CA . LEU A 1 83 ? -6.564 -8.165 -4.292 1.00 92.94 83 LEU A CA 1
ATOM 667 C C . LEU A 1 83 ? -8.047 -8.526 -4.077 1.00 92.94 83 LEU A C 1
ATOM 669 O O . LEU A 1 83 ? -8.928 -7.731 -4.419 1.00 92.94 83 LEU A O 1
ATOM 673 N N . PRO A 1 84 ? -8.345 -9.687 -3.462 1.00 91.69 84 PRO A N 1
ATOM 674 C CA . PRO A 1 84 ? -9.716 -10.056 -3.143 1.00 91.69 84 PRO A CA 1
ATOM 675 C C . PRO A 1 84 ? -10.386 -9.034 -2.210 1.00 91.69 84 PRO A C 1
ATOM 677 O O . PRO A 1 84 ? -9.735 -8.492 -1.312 1.00 91.69 84 PRO A O 1
ATOM 680 N N . PRO A 1 85 ? -11.702 -8.806 -2.351 1.00 89.50 85 PRO A N 1
ATOM 681 C CA . PRO A 1 85 ? -12.460 -7.974 -1.427 1.00 89.50 85 PRO A CA 1
ATOM 682 C C . PRO A 1 85 ? -12.246 -8.375 0.032 1.00 89.50 85 PRO A C 1
ATOM 684 O O . PRO A 1 85 ? -12.368 -9.551 0.375 1.00 89.50 85 PRO A O 1
ATOM 687 N N . LYS A 1 86 ? -12.012 -7.390 0.909 1.00 89.44 86 LYS A N 1
ATOM 688 C CA . LYS A 1 86 ? -11.819 -7.598 2.358 1.00 89.44 86 LYS A CA 1
ATOM 689 C C . LYS A 1 86 ? -10.667 -8.555 2.730 1.00 89.44 86 LYS A C 1
ATOM 691 O O . LYS A 1 86 ? -10.688 -9.107 3.829 1.00 89.44 86 LYS A O 1
ATOM 696 N N . SER A 1 87 ? -9.676 -8.761 1.861 1.00 92.50 87 SER A N 1
ATOM 697 C CA . SER A 1 87 ? -8.505 -9.598 2.163 1.00 92.50 87 SER A CA 1
ATOM 698 C C . SER A 1 87 ? -7.545 -8.986 3.192 1.00 92.50 87 SER A C 1
ATOM 700 O O . SER A 1 87 ? -6.723 -9.700 3.759 1.00 92.50 87 SER A O 1
ATOM 702 N N . ILE A 1 88 ? -7.623 -7.676 3.439 1.00 95.12 88 ILE A N 1
ATOM 703 C CA . ILE A 1 88 ? -6.740 -6.947 4.354 1.00 95.12 88 ILE A CA 1
ATOM 704 C C . ILE A 1 88 ? -7.490 -6.645 5.656 1.00 95.12 88 ILE A C 1
ATOM 706 O O . ILE A 1 88 ? -8.403 -5.807 5.683 1.00 95.12 88 ILE A O 1
ATOM 710 N N . ASN A 1 89 ? -7.079 -7.287 6.756 1.00 93.94 89 ASN A N 1
ATOM 711 C CA . ASN A 1 89 ? -7.662 -7.083 8.087 1.00 93.94 89 ASN A CA 1
ATOM 712 C C . ASN A 1 89 ? -6.741 -6.324 9.049 1.00 93.94 89 ASN A C 1
ATOM 714 O O . ASN A 1 89 ? -7.209 -5.885 10.103 1.00 93.94 89 ASN A O 1
ATOM 718 N N . SER A 1 90 ? -5.468 -6.134 8.703 1.00 95.00 90 SER A N 1
ATOM 719 C CA . SER A 1 90 ? -4.494 -5.402 9.514 1.00 95.00 90 SER A CA 1
ATOM 720 C C . SER A 1 90 ? -3.373 -4.788 8.662 1.00 95.00 90 SER A C 1
ATOM 722 O O . SER A 1 90 ? -3.209 -5.133 7.490 1.00 95.00 90 SER A O 1
ATOM 724 N N . TRP A 1 91 ? -2.577 -3.897 9.266 1.00 94.56 91 TRP A N 1
ATOM 725 C CA . TRP A 1 91 ? -1.343 -3.386 8.652 1.00 94.56 91 TRP A CA 1
ATOM 726 C C . TRP A 1 91 ? -0.349 -4.514 8.362 1.00 94.56 91 TRP A C 1
ATOM 728 O O . TRP A 1 91 ? 0.235 -4.558 7.286 1.00 94.56 91 TRP A O 1
ATOM 738 N N . SER A 1 92 ? -0.224 -5.468 9.287 1.00 95.31 92 SER A N 1
ATOM 739 C CA . SER A 1 92 ? 0.651 -6.630 9.126 1.00 95.31 92 SER A CA 1
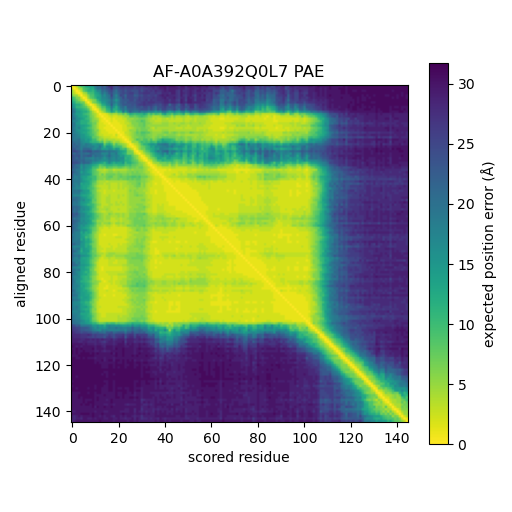ATOM 740 C C . SER A 1 92 ? 0.237 -7.496 7.931 1.00 95.31 92 SER A C 1
ATOM 742 O O . SER A 1 92 ? 1.090 -7.852 7.119 1.00 95.31 92 SER A O 1
ATOM 744 N N . ASP A 1 93 ? -1.067 -7.744 7.750 1.00 95.81 93 ASP A N 1
ATOM 745 C CA . ASP A 1 93 ? -1.594 -8.515 6.613 1.00 95.81 93 ASP A CA 1
ATOM 746 C C . ASP A 1 93 ? -1.246 -7.849 5.280 1.00 95.81 93 ASP A C 1
ATOM 748 O O . ASP A 1 93 ? -0.905 -8.522 4.305 1.00 95.81 93 ASP A O 1
ATOM 752 N N . LEU A 1 94 ? -1.355 -6.517 5.232 1.00 95.69 94 LEU A N 1
ATOM 753 C CA . LEU A 1 94 ? -1.022 -5.724 4.056 1.00 95.69 94 LEU A CA 1
ATOM 754 C C . LEU A 1 94 ? 0.475 -5.831 3.750 1.00 95.69 94 LEU A C 1
ATOM 756 O O . LEU A 1 94 ? 0.834 -6.166 2.620 1.00 95.69 94 LEU A O 1
ATOM 760 N N . CYS A 1 95 ? 1.337 -5.600 4.745 1.00 95.31 95 CYS A N 1
ATOM 761 C CA . CYS A 1 95 ? 2.791 -5.707 4.600 1.00 95.31 95 CYS A CA 1
ATOM 762 C C . CYS A 1 95 ? 3.213 -7.102 4.126 1.00 95.31 95 CYS A C 1
ATOM 764 O O . CYS A 1 95 ? 4.044 -7.233 3.226 1.00 95.31 95 CYS A O 1
ATOM 766 N N . HIS A 1 96 ? 2.605 -8.150 4.684 1.00 94.81 96 HIS A N 1
ATOM 767 C CA . HIS A 1 96 ? 2.891 -9.530 4.312 1.00 94.81 96 HIS A CA 1
ATOM 768 C C . HIS A 1 96 ? 2.498 -9.833 2.860 1.00 94.81 96 HIS A C 1
ATOM 770 O O . HIS A 1 96 ? 3.301 -10.377 2.100 1.00 94.81 96 HIS A O 1
ATOM 776 N N . GLN A 1 97 ? 1.289 -9.450 2.439 1.00 95.31 97 GLN A N 1
ATOM 777 C CA . GLN A 1 97 ? 0.843 -9.652 1.055 1.00 95.31 97 GLN A CA 1
ATOM 778 C C . GLN A 1 97 ? 1.693 -8.847 0.061 1.00 95.31 97 GLN A C 1
ATOM 780 O O . GLN A 1 97 ? 2.043 -9.354 -1.006 1.00 95.31 97 GLN A O 1
ATOM 785 N N . PHE A 1 98 ? 2.056 -7.613 0.420 1.00 94.75 98 PHE A N 1
ATOM 786 C CA . PHE A 1 98 ? 2.883 -6.737 -0.406 1.00 94.75 98 PHE A CA 1
ATOM 787 C C . PHE A 1 98 ? 4.289 -7.309 -0.624 1.00 94.75 98 PHE A C 1
ATOM 789 O O . PHE A 1 98 ? 4.713 -7.497 -1.766 1.00 94.75 98 PHE A O 1
ATOM 796 N N . THR A 1 99 ? 4.992 -7.650 0.457 1.00 93.12 99 THR A N 1
ATOM 797 C CA . THR A 1 99 ? 6.342 -8.234 0.384 1.00 93.12 99 THR A CA 1
ATOM 798 C C . THR A 1 99 ? 6.326 -9.580 -0.325 1.00 93.12 99 THR A C 1
ATOM 800 O O . THR A 1 99 ? 7.155 -9.817 -1.198 1.00 93.12 99 THR A O 1
ATOM 803 N N . THR A 1 100 ? 5.341 -10.438 -0.053 1.00 92.88 100 THR A N 1
ATOM 804 C CA . THR A 1 100 ? 5.210 -11.731 -0.741 1.00 92.88 100 THR A CA 1
ATOM 805 C C . THR A 1 100 ? 5.094 -11.550 -2.255 1.00 92.88 100 THR A C 1
ATOM 807 O O . THR A 1 100 ? 5.789 -12.235 -3.004 1.00 92.88 100 THR A O 1
ATOM 810 N N . HIS A 1 101 ? 4.288 -10.595 -2.725 1.00 92.44 101 HIS A N 1
ATOM 811 C CA . HIS A 1 101 ? 4.117 -10.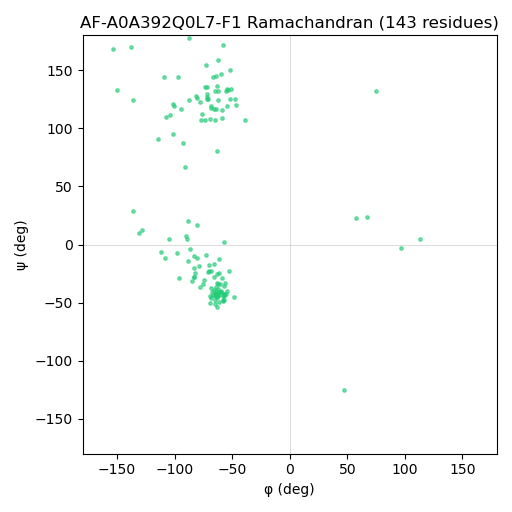343 -4.156 1.00 92.44 101 HIS A CA 1
ATOM 812 C C . HIS A 1 101 ? 5.378 -9.753 -4.817 1.00 92.44 101 HIS A C 1
ATOM 814 O O . HIS A 1 101 ? 5.856 -10.266 -5.833 1.00 92.44 101 HIS A O 1
ATOM 820 N N . PHE A 1 102 ? 5.952 -8.690 -4.243 1.00 89.38 102 PHE A N 1
ATOM 821 C CA . PHE A 1 102 ? 7.059 -7.957 -4.872 1.00 89.38 102 PHE A CA 1
ATOM 822 C C . PHE A 1 102 ? 8.438 -8.589 -4.627 1.00 89.38 102 PHE A C 1
ATOM 824 O O . PHE A 1 102 ? 9.307 -8.508 -5.494 1.00 89.38 102 PHE A O 1
ATOM 831 N N . THR A 1 103 ? 8.641 -9.310 -3.524 1.00 84.12 103 THR A N 1
ATOM 832 C CA . THR A 1 103 ? 9.890 -10.046 -3.266 1.00 84.12 103 THR A CA 1
ATOM 833 C C . THR A 1 103 ? 9.955 -11.348 -4.063 1.00 84.12 103 THR A C 1
ATOM 835 O O . THR A 1 103 ? 11.023 -11.682 -4.581 1.00 84.12 103 THR A O 1
ATOM 838 N N . ALA A 1 104 ? 8.834 -12.058 -4.254 1.00 67.44 104 ALA A N 1
ATOM 839 C CA . ALA A 1 104 ? 8.796 -13.240 -5.122 1.00 67.44 104 ALA A CA 1
ATOM 840 C C . ALA A 1 104 ? 9.083 -12.893 -6.593 1.00 67.44 104 ALA A C 1
ATOM 842 O O . ALA A 1 104 ? 9.801 -13.634 -7.266 1.00 67.44 104 ALA A O 1
ATOM 843 N N . SER A 1 105 ? 8.607 -11.735 -7.065 1.00 60.03 105 SER A N 1
ATOM 844 C CA . SER A 1 105 ? 8.881 -11.225 -8.418 1.00 60.03 105 SER A CA 1
ATOM 845 C C . SER A 1 105 ? 10.383 -11.003 -8.682 1.00 60.03 105 SER A C 1
ATOM 847 O O . SER A 1 105 ? 10.876 -11.278 -9.776 1.00 60.03 105 SER A O 1
ATOM 849 N N . ARG A 1 106 ? 11.156 -10.598 -7.661 1.00 62.22 106 ARG A N 1
ATOM 850 C CA . ARG A 1 106 ? 12.614 -10.379 -7.776 1.00 62.22 106 ARG A CA 1
ATOM 851 C C . ARG A 1 106 ? 13.451 -11.666 -7.734 1.00 62.22 106 ARG A C 1
ATOM 853 O O . ARG A 1 106 ? 14.602 -11.653 -8.162 1.00 62.22 106 ARG A O 1
ATOM 860 N N . ARG A 1 107 ? 12.906 -12.784 -7.237 1.00 55.12 107 ARG A N 1
ATOM 861 C CA . ARG A 1 107 ? 13.634 -14.055 -7.025 1.00 55.12 107 ARG A CA 1
ATOM 862 C C . ARG A 1 107 ? 13.656 -14.995 -8.231 1.00 55.12 107 ARG A C 1
ATOM 864 O O . ARG A 1 107 ? 13.929 -16.176 -8.056 1.00 55.12 107 ARG A O 1
ATOM 871 N N . GLN A 1 108 ? 13.415 -14.511 -9.445 1.00 46.34 108 GLN A N 1
ATOM 872 C CA . GLN A 1 108 ? 13.683 -15.295 -10.653 1.00 46.34 108 GLN A CA 1
ATOM 873 C C . GLN A 1 108 ? 15.095 -14.974 -11.171 1.00 46.34 108 GLN A C 1
ATOM 875 O O . GLN A 1 108 ? 15.243 -14.095 -12.025 1.00 46.34 108 GLN A O 1
ATOM 880 N N . PRO A 1 109 ? 16.166 -15.658 -10.715 1.00 47.69 109 PRO A N 1
ATOM 881 C CA . PRO A 1 109 ? 17.366 -15.704 -11.522 1.00 47.69 109 PRO A CA 1
ATOM 882 C C . PRO A 1 109 ? 16.983 -16.443 -12.804 1.00 47.69 109 PRO A C 1
ATOM 884 O O . PRO A 1 109 ? 16.622 -17.619 -12.769 1.00 47.69 109 PRO A O 1
ATOM 887 N N . LYS A 1 110 ? 17.059 -15.763 -13.954 1.00 49.53 110 LYS A N 1
ATOM 888 C CA . LYS A 1 110 ? 17.124 -16.466 -15.239 1.00 49.53 110 LYS A CA 1
ATOM 889 C C . LYS A 1 110 ? 18.184 -17.566 -15.088 1.00 49.53 110 LYS A C 1
ATOM 891 O O . LYS A 1 110 ? 19.311 -17.227 -14.703 1.00 49.53 110 LYS A O 1
ATOM 896 N N . PRO A 1 111 ? 17.886 -18.850 -15.358 1.00 51.38 111 PRO A N 1
ATOM 897 C CA . PRO A 1 111 ? 18.945 -19.838 -15.422 1.00 51.38 111 PRO A CA 1
ATOM 898 C C . PRO A 1 111 ? 19.913 -19.375 -16.512 1.00 51.38 111 PRO A C 1
ATOM 900 O O . PRO A 1 111 ? 19.545 -19.243 -17.680 1.00 51.38 111 PRO A O 1
ATOM 903 N N . ARG A 1 112 ? 21.150 -19.056 -16.113 1.00 52.81 112 ARG A N 1
ATOM 904 C CA . ARG A 1 112 ? 22.256 -18.897 -17.060 1.00 52.81 112 ARG A CA 1
ATOM 905 C C . ARG A 1 112 ? 22.307 -20.188 -17.883 1.00 52.81 112 ARG A C 1
ATOM 907 O O . ARG A 1 112 ? 22.228 -21.253 -17.267 1.00 52.81 112 ARG A O 1
ATOM 914 N N . PRO A 1 113 ? 22.415 -20.142 -19.221 1.00 50.09 113 PRO A N 1
ATOM 915 C CA . PRO A 1 113 ? 22.575 -21.361 -19.999 1.00 50.09 113 PRO A CA 1
ATOM 916 C C . PRO A 1 113 ? 23.838 -22.070 -19.506 1.00 50.09 113 PRO A C 1
ATOM 918 O O . PRO A 1 113 ? 24.954 -21.579 -19.663 1.00 50.09 113 PRO A O 1
ATOM 921 N N . GLN A 1 114 ? 23.634 -23.188 -18.816 1.00 51.34 114 GLN A N 1
ATOM 922 C CA . GLN A 1 114 ? 24.688 -24.001 -18.240 1.00 51.34 114 GLN A CA 1
ATOM 923 C C . GLN A 1 114 ? 25.438 -24.642 -19.407 1.00 51.34 114 GLN A C 1
ATOM 925 O O . GLN A 1 114 ? 24.902 -25.504 -20.108 1.00 51.34 114 GLN A O 1
ATOM 930 N N . SER A 1 115 ? 26.663 -24.180 -19.660 1.00 50.94 115 SER A N 1
ATOM 931 C CA . SER A 1 115 ? 27.584 -24.857 -20.564 1.00 50.94 115 SER A CA 1
ATOM 932 C C . SER A 1 115 ? 27.723 -26.306 -20.093 1.00 50.94 115 SER A C 1
ATOM 934 O O . SER A 1 115 ? 28.076 -26.590 -18.947 1.00 50.94 115 SER A O 1
ATOM 936 N N . LYS A 1 116 ? 27.336 -27.239 -20.965 1.00 47.69 116 LYS A N 1
ATOM 937 C CA . LYS A 1 116 ? 27.331 -28.673 -20.684 1.00 47.69 116 LYS A CA 1
ATOM 938 C C . LYS A 1 116 ? 28.767 -29.150 -20.462 1.00 47.69 116 LYS A C 1
ATOM 940 O O . LYS A 1 116 ? 29.524 -29.274 -21.419 1.00 47.69 116 LYS A O 1
ATOM 945 N N . LEU A 1 117 ? 29.128 -29.455 -19.219 1.00 51.44 117 LEU A N 1
ATOM 946 C CA . LEU A 1 117 ? 30.322 -30.245 -18.923 1.00 51.44 117 LEU A CA 1
ATOM 947 C C . LEU A 1 117 ? 29.975 -31.737 -19.115 1.00 51.44 117 LEU A C 1
ATOM 949 O O . LEU A 1 117 ? 28.963 -32.187 -18.567 1.00 51.44 117 LEU A O 1
ATOM 953 N N . PRO A 1 118 ? 30.743 -32.523 -19.891 1.00 43.34 118 PRO A N 1
ATOM 954 C CA . PRO A 1 118 ? 30.393 -33.915 -20.149 1.00 43.34 118 PRO A CA 1
ATOM 955 C C . PRO A 1 118 ? 30.598 -34.797 -18.907 1.00 43.34 118 PRO A C 1
ATOM 957 O O . PRO A 1 118 ? 31.669 -34.846 -18.305 1.00 43.34 118 PRO A O 1
ATOM 960 N N . SER A 1 119 ? 29.537 -35.526 -18.558 1.00 41.59 119 SER A N 1
ATOM 961 C CA . SER A 1 119 ? 29.473 -36.522 -17.486 1.00 41.59 119 SER A CA 1
ATOM 962 C C . SER A 1 119 ? 30.375 -37.730 -17.785 1.00 41.59 119 SER A C 1
ATOM 964 O O . SER A 1 119 ? 30.144 -38.471 -18.744 1.00 41.59 119 SER A O 1
ATOM 966 N N . LYS A 1 120 ? 31.404 -37.962 -16.956 1.00 52.34 120 LYS A N 1
ATOM 967 C CA . LYS A 1 120 ? 32.187 -39.210 -16.964 1.00 52.34 120 LYS A CA 1
ATOM 968 C C . LYS A 1 120 ? 31.352 -40.333 -16.338 1.00 52.34 120 LYS A C 1
ATOM 970 O O . LYS A 1 120 ? 31.155 -40.384 -15.126 1.00 52.34 120 LYS A O 1
ATOM 975 N N . ARG A 1 121 ? 30.879 -41.254 -17.182 1.00 45.59 121 ARG A N 1
ATOM 976 C CA . ARG A 1 121 ? 30.193 -42.495 -16.781 1.00 45.59 121 ARG A CA 1
ATOM 977 C C . ARG A 1 121 ? 31.139 -43.383 -15.964 1.00 45.59 121 ARG A C 1
ATOM 979 O O . ARG A 1 121 ? 32.192 -43.777 -16.459 1.00 45.59 121 ARG A O 1
ATOM 986 N N . ARG A 1 122 ? 30.732 -43.760 -14.749 1.00 51.50 122 ARG A N 1
ATOM 987 C CA . ARG A 1 122 ? 31.333 -44.872 -13.994 1.00 51.50 122 ARG A CA 1
ATOM 988 C C . ARG A 1 122 ? 30.927 -46.185 -14.672 1.00 51.50 122 ARG A C 1
ATOM 990 O O . ARG A 1 122 ? 29.736 -46.421 -14.854 1.00 51.50 122 ARG A O 1
ATOM 997 N N . LYS A 1 123 ? 31.886 -47.036 -15.042 1.00 38.94 123 LYS A N 1
ATOM 998 C CA . LYS A 1 123 ? 31.624 -48.442 -15.389 1.00 38.94 123 LYS A CA 1
ATOM 999 C C . LYS A 1 123 ? 32.149 -49.306 -14.249 1.00 38.94 123 LYS A C 1
ATOM 1001 O O . LYS A 1 123 ? 33.353 -49.385 -14.048 1.00 38.94 123 LYS A O 1
ATOM 1006 N N . SER A 1 124 ? 31.229 -49.903 -13.503 1.00 38.53 124 SER A N 1
ATOM 1007 C CA . SER A 1 124 ? 31.494 -51.032 -12.616 1.00 38.53 124 SER A CA 1
ATOM 1008 C C . SER A 1 124 ? 31.017 -52.281 -13.348 1.00 38.53 124 SER A C 1
ATOM 1010 O O . SER A 1 124 ? 29.848 -52.328 -13.722 1.00 38.53 124 SER A O 1
ATOM 1012 N N . HIS A 1 125 ? 31.903 -53.244 -13.588 1.00 44.97 125 HIS A N 1
ATOM 1013 C CA . HIS A 1 125 ? 31.518 -54.627 -13.858 1.00 44.97 125 HIS A CA 1
ATOM 1014 C C . HIS A 1 125 ? 32.447 -55.529 -13.053 1.00 44.97 125 HIS A C 1
ATOM 1016 O O . HIS A 1 125 ? 33.668 -55.407 -13.120 1.00 44.97 125 HIS A O 1
ATOM 1022 N N . PHE A 1 126 ? 31.821 -56.377 -12.250 1.00 39.38 126 PHE A N 1
ATOM 1023 C CA . PHE A 1 126 ? 32.417 -57.354 -11.355 1.00 39.38 126 PHE A CA 1
ATOM 1024 C C . PHE A 1 126 ? 32.136 -58.749 -11.955 1.00 39.38 126 PHE A C 1
ATOM 1026 O O . PHE A 1 126 ? 31.028 -58.959 -12.447 1.00 39.38 126 PHE A O 1
ATOM 1033 N N . VAL A 1 127 ? 33.103 -59.673 -11.810 1.00 39.59 127 VAL A N 1
ATOM 1034 C CA . VAL A 1 127 ? 33.027 -61.162 -11.936 1.00 39.59 127 VAL A CA 1
ATOM 1035 C C . VAL A 1 127 ? 32.932 -61.693 -13.387 1.00 39.59 127 VAL A C 1
ATOM 1037 O O . VAL A 1 127 ? 32.203 -61.147 -14.200 1.00 39.59 127 VAL A O 1
ATOM 1040 N N . THR A 1 128 ? 33.705 -62.692 -13.839 1.00 47.25 128 THR A N 1
ATOM 1041 C CA . THR A 1 128 ? 34.025 -63.979 -13.194 1.00 47.25 128 THR A CA 1
ATOM 1042 C C . THR A 1 128 ? 35.405 -64.511 -13.584 1.00 47.25 128 THR A C 1
ATOM 1044 O O . THR A 1 128 ? 35.749 -64.574 -14.761 1.00 47.25 128 THR A O 1
ATOM 1047 N N . ILE A 1 129 ? 36.174 -64.935 -12.578 1.00 48.47 129 ILE A N 1
ATOM 1048 C CA . ILE A 1 129 ? 37.407 -65.713 -12.731 1.00 48.47 129 ILE A CA 1
ATOM 1049 C C . ILE A 1 129 ? 37.006 -67.157 -13.027 1.00 48.47 129 ILE A C 1
ATOM 1051 O O . ILE A 1 129 ? 36.530 -67.859 -12.138 1.00 48.47 129 ILE A O 1
ATOM 1055 N N . LEU A 1 130 ? 37.189 -67.601 -14.269 1.00 48.22 130 LEU A N 1
ATOM 1056 C CA . LEU A 1 130 ? 37.363 -69.026 -14.525 1.00 48.22 130 LEU A CA 1
ATOM 1057 C C . LEU A 1 130 ? 38.806 -69.371 -14.156 1.00 48.22 130 LEU A C 1
ATOM 1059 O O . LEU A 1 130 ? 39.751 -68.742 -14.629 1.00 48.22 130 LEU A O 1
ATOM 1063 N N . SER A 1 131 ? 38.951 -70.318 -13.240 1.00 46.81 131 SER A N 1
ATOM 1064 C CA . SER A 1 131 ? 40.221 -70.818 -12.735 1.00 46.81 131 SER A CA 1
ATOM 1065 C C . SER A 1 131 ? 41.041 -71.508 -13.836 1.00 46.81 131 SER A C 1
ATOM 1067 O O . SER A 1 131 ? 40.515 -72.184 -14.726 1.00 46.81 131 SER A O 1
ATOM 1069 N N . ASP A 1 132 ? 42.361 -71.336 -13.738 1.00 53.12 132 ASP A N 1
ATOM 1070 C CA . ASP A 1 132 ? 43.413 -71.771 -14.674 1.00 53.12 132 ASP A CA 1
ATOM 1071 C C . ASP A 1 132 ? 43.364 -73.275 -15.033 1.00 53.12 132 ASP A C 1
ATOM 1073 O O . ASP A 1 132 ? 43.801 -73.695 -16.106 1.00 53.12 132 ASP A O 1
ATOM 1077 N N . SER A 1 133 ? 42.747 -74.100 -14.179 1.00 50.84 133 SER A N 1
ATOM 1078 C CA . SER A 1 133 ? 42.622 -75.552 -14.367 1.00 50.84 133 SER A CA 1
ATOM 1079 C C . SER A 1 133 ? 41.815 -75.951 -15.609 1.00 50.84 133 SER A C 1
ATOM 1081 O O . SER A 1 133 ? 42.051 -77.017 -16.171 1.00 50.84 133 SER A O 1
ATOM 1083 N N . THR A 1 134 ? 40.908 -75.093 -16.083 1.00 53.34 134 THR A N 1
ATOM 1084 C CA . THR A 1 134 ? 40.103 -75.347 -17.294 1.00 53.34 134 THR A CA 1
ATOM 1085 C C . THR A 1 134 ? 40.836 -74.998 -18.594 1.00 53.34 134 THR A C 1
ATOM 1087 O O . THR A 1 134 ? 40.500 -75.529 -19.650 1.00 53.34 134 THR A O 1
ATOM 1090 N N . LEU A 1 135 ? 41.875 -74.153 -18.539 1.00 53.12 135 LEU A N 1
ATOM 1091 C CA . LEU A 1 135 ? 42.636 -73.743 -19.726 1.00 53.12 135 LEU A CA 1
ATOM 1092 C C . LEU A 1 135 ? 43.709 -74.777 -20.118 1.00 53.12 135 LEU A C 1
ATOM 1094 O O . LEU A 1 135 ? 44.072 -74.877 -21.289 1.00 53.12 135 LEU A O 1
ATOM 1098 N N . ARG A 1 136 ? 44.182 -75.593 -19.161 1.00 55.19 136 ARG A N 1
ATOM 1099 C CA . ARG A 1 136 ? 45.170 -76.660 -19.414 1.00 55.19 136 ARG A CA 1
ATOM 1100 C C . ARG A 1 136 ? 44.629 -77.850 -20.200 1.00 55.19 136 ARG A C 1
ATOM 1102 O O . ARG A 1 136 ? 45.424 -78.511 -20.854 1.00 55.19 136 ARG A O 1
ATOM 1109 N N . LEU A 1 137 ? 43.318 -78.088 -20.189 1.00 52.47 137 LEU A N 1
ATOM 1110 C CA . LEU A 1 137 ? 42.702 -79.159 -20.981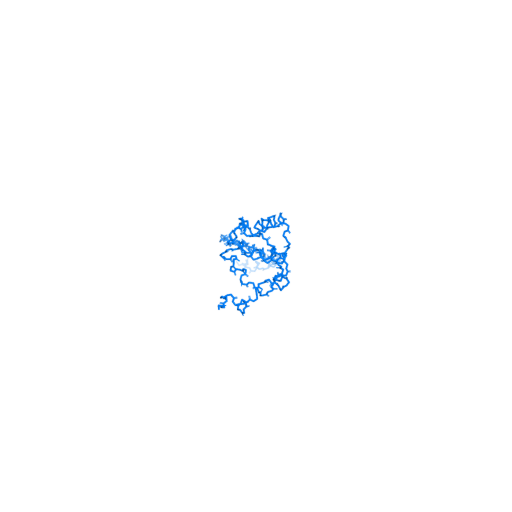 1.00 52.47 137 LEU A CA 1
ATOM 1111 C C . LEU A 1 137 ? 42.427 -78.731 -22.431 1.00 52.47 137 LEU A C 1
ATOM 1113 O O . LEU A 1 137 ? 42.517 -79.550 -23.334 1.00 52.47 137 LEU A O 1
ATOM 1117 N N . TYR A 1 138 ? 42.203 -77.437 -22.687 1.00 55.31 138 TYR A N 1
ATOM 1118 C CA . TYR A 1 138 ? 41.873 -76.949 -24.034 1.00 55.31 138 TYR A CA 1
ATOM 1119 C C . TYR A 1 138 ? 43.095 -76.765 -24.955 1.00 55.31 138 TYR A C 1
ATOM 1121 O O . TYR A 1 138 ? 42.944 -76.562 -26.157 1.00 55.31 138 TYR A O 1
ATOM 1129 N N . LYS A 1 139 ? 44.322 -76.819 -24.413 1.00 54.44 139 LYS A N 1
ATOM 1130 C CA . LYS A 1 139 ? 45.564 -76.608 -25.184 1.00 54.44 139 LYS A CA 1
ATOM 1131 C C . LYS A 1 139 ? 46.431 -77.865 -25.345 1.00 54.44 139 LYS A C 1
ATOM 1133 O O . LYS A 1 139 ? 47.396 -77.822 -26.101 1.00 54.44 139 LYS A O 1
ATOM 1138 N N . SER A 1 140 ? 46.090 -78.978 -24.689 1.00 52.75 140 SER A N 1
ATOM 1139 C CA . SER A 1 140 ? 46.795 -80.261 -24.847 1.00 52.75 140 SER A CA 1
ATOM 1140 C C . SER A 1 140 ? 46.247 -81.145 -25.975 1.00 52.75 140 SER A C 1
ATOM 1142 O O . SER A 1 140 ? 46.939 -82.063 -26.392 1.00 52.75 140 SER A O 1
ATOM 1144 N N . GLU A 1 141 ? 45.055 -80.860 -26.511 1.00 55.81 141 GLU A N 1
ATOM 1145 C CA . GLU A 1 141 ? 44.444 -81.630 -27.615 1.00 55.81 141 GLU A CA 1
ATOM 1146 C C . GLU A 1 141 ? 44.797 -81.111 -29.027 1.00 55.81 141 GLU A C 1
ATOM 1148 O O . GLU A 1 141 ? 44.242 -81.586 -30.010 1.00 55.81 141 GLU A O 1
ATOM 1153 N N . GLN A 1 142 ? 45.716 -80.142 -29.161 1.00 56.72 142 GLN A N 1
ATOM 1154 C CA . GLN A 1 142 ? 46.041 -79.498 -30.453 1.00 56.72 142 GLN A CA 1
ATOM 1155 C C . GLN A 1 142 ? 47.544 -79.473 -30.810 1.00 56.72 142 GLN A C 1
ATOM 1157 O O . GLN A 1 142 ? 47.936 -78.753 -31.720 1.00 56.72 142 GLN A O 1
ATOM 1162 N N . MET A 1 143 ? 48.409 -80.224 -30.114 1.00 52.00 143 MET A N 1
ATOM 1163 C CA . MET A 1 143 ? 49.863 -80.259 -30.399 1.00 52.00 143 MET A CA 1
ATOM 1164 C C . MET A 1 143 ? 50.457 -81.682 -30.374 1.00 52.00 143 MET A C 1
ATOM 1166 O O . MET A 1 143 ? 51.629 -81.860 -30.050 1.00 52.00 143 MET A O 1
ATOM 1170 N N . ILE A 1 144 ? 49.660 -82.705 -30.698 1.00 58.00 144 ILE A N 1
ATOM 1171 C CA . ILE A 1 144 ? 50.183 -84.021 -31.095 1.00 58.00 144 ILE A CA 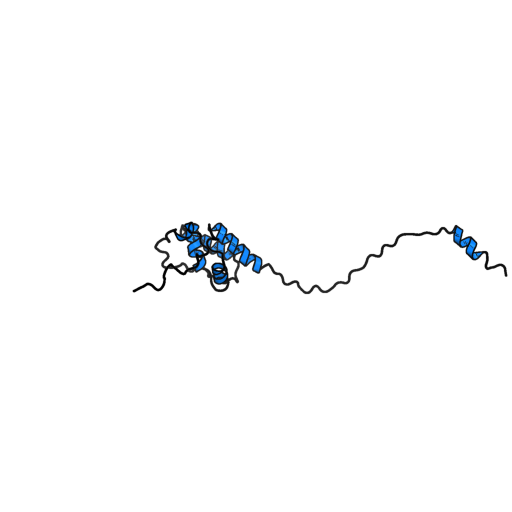1
ATOM 1172 C C . ILE A 1 144 ? 49.791 -84.215 -32.560 1.00 58.00 144 ILE A C 1
ATOM 1174 O O . ILE A 1 144 ? 48.691 -84.670 -32.866 1.00 58.00 144 ILE A O 1
ATOM 1178 N N . GLY A 1 145 ? 50.689 -83.777 -33.439 1.00 45.50 145 GLY A N 1
ATOM 1179 C CA . GLY A 1 145 ? 50.612 -83.857 -34.894 1.00 45.50 145 GLY A CA 1
ATOM 1180 C C . GLY A 1 145 ? 51.903 -83.333 -35.490 1.00 45.50 145 GLY A C 1
ATOM 1181 O O . GLY A 1 145 ? 52.096 -82.101 -35.415 1.00 45.50 145 GLY A O 1
#

Radius of gyration: 35.46 Å; Cα contacts (8 Å, |Δi|>4): 93; chains: 1; bounding box: 78×102×50 Å

Mean predicted aligned error: 15.79 Å

InterPro domains:
  IPR005162 Retrotransposon-derived protein PEG10, N-terminal capsid-like domain [PF03732] (66-109)

Solvent-accessible surface area (backbone atoms only — not comparable to full-atom values): 9449 Å² total; per-residue (Å²): 138,78,68,93,79,59,90,84,73,68,73,65,51,30,56,19,71,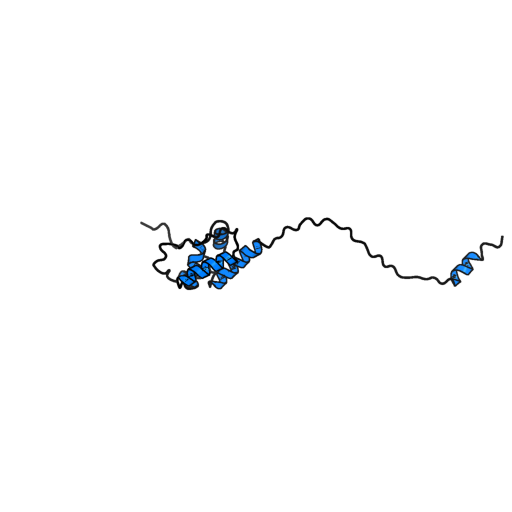74,44,68,72,53,81,76,73,88,80,59,86,65,69,70,93,62,75,71,42,52,71,80,71,63,58,66,62,51,49,51,54,51,47,54,57,37,52,75,70,71,54,49,50,52,55,48,58,70,50,51,66,77,30,38,31,70,62,38,39,50,53,58,71,68,44,57,61,45,69,29,84,45,42,65,51,44,53,50,55,50,39,55,55,59,53,57,67,69,68,64,76,75,80,70,87,73,78,84,74,85,80,83,80,85,85,86,85,81,88,82,86,79,63,71,78,65,57,62,63,74,63,64,82,77,76,87,128